Protein AF-A0A702VL28-F1 (afdb_monomer_lite)

Structure (mmCIF, N/CA/C/O backbone):
data_AF-A0A702VL28-F1
#
_entry.id   AF-A0A702VL28-F1
#
loop_
_atom_site.group_PDB
_atom_site.id
_atom_site.type_symbol
_atom_site.label_atom_id
_atom_site.label_alt_id
_atom_site.label_comp_id
_atom_site.label_asym_id
_atom_site.label_entity_id
_atom_site.label_seq_id
_atom_site.pdbx_PDB_ins_code
_atom_site.Cartn_x
_atom_site.Cartn_y
_atom_site.Cartn_z
_atom_site.occupancy
_atom_site.B_iso_or_equiv
_atom_site.auth_seq_id
_atom_site.auth_comp_id
_atom_site.auth_asym_id
_atom_site.auth_atom_id
_atom_site.pdbx_PDB_model_num
ATOM 1 N N . MET A 1 1 ? 6.591 11.435 -22.356 1.00 65.25 1 MET A N 1
ATOM 2 C CA . MET A 1 1 ? 6.987 11.936 -21.019 1.00 65.25 1 MET A CA 1
ATOM 3 C C . MET A 1 1 ? 8.442 11.546 -20.826 1.00 65.25 1 MET A C 1
ATOM 5 O O . MET A 1 1 ? 8.769 10.428 -21.196 1.00 65.25 1 MET A O 1
ATOM 9 N N . SER A 1 2 ? 9.317 12.435 -20.352 1.00 86.69 2 SER A N 1
ATOM 10 C CA . SER A 1 2 ? 10.733 12.073 -20.195 1.00 86.69 2 SER A CA 1
ATOM 11 C C . SER A 1 2 ? 10.911 11.054 -19.063 1.00 86.69 2 SER A C 1
ATOM 13 O O . SER A 1 2 ? 10.126 11.036 -18.110 1.00 86.69 2 SER A O 1
ATOM 15 N N . ILE A 1 3 ? 11.964 10.234 -19.14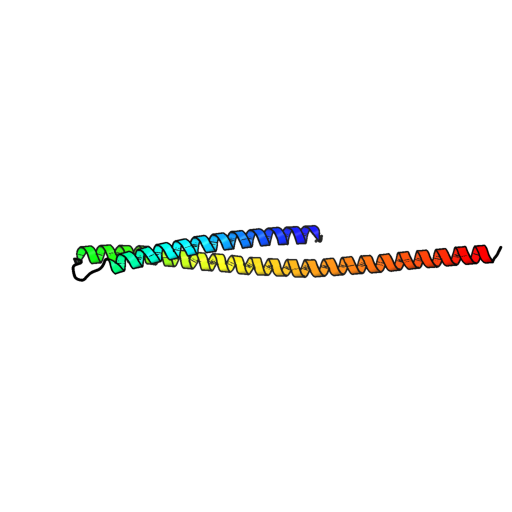7 1.00 90.06 3 ILE A N 1
ATOM 16 C CA . ILE A 1 3 ? 12.354 9.284 -18.090 1.00 90.06 3 ILE A CA 1
ATOM 17 C C . ILE A 1 3 ? 12.431 9.990 -16.729 1.00 90.06 3 ILE A C 1
ATOM 19 O O . ILE A 1 3 ? 11.904 9.490 -15.739 1.00 90.06 3 ILE A O 1
ATOM 23 N N . SER A 1 4 ? 13.001 11.198 -16.691 1.00 91.69 4 SER A N 1
ATOM 24 C CA . SER A 1 4 ? 13.103 12.014 -15.475 1.00 91.69 4 SER A CA 1
ATOM 25 C C . SER A 1 4 ? 11.735 12.347 -14.861 1.00 91.69 4 SER A C 1
ATOM 27 O O . SER A 1 4 ? 11.536 12.193 -13.654 1.00 91.69 4 SER A O 1
ATOM 29 N N . THR A 1 5 ? 10.745 12.719 -15.679 1.00 93.50 5 THR A N 1
ATOM 30 C CA . THR A 1 5 ? 9.384 12.983 -15.189 1.00 93.50 5 THR A CA 1
ATOM 31 C C . THR A 1 5 ? 8.717 11.712 -14.654 1.00 93.50 5 THR A C 1
ATOM 33 O O . THR A 1 5 ? 8.093 11.759 -13.594 1.00 93.50 5 THR A O 1
ATOM 36 N N . ILE A 1 6 ? 8.889 10.567 -15.327 1.00 93.19 6 ILE A N 1
ATOM 37 C CA . ILE A 1 6 ? 8.356 9.276 -14.856 1.00 93.19 6 ILE A CA 1
ATOM 38 C C . ILE A 1 6 ? 8.983 8.901 -13.504 1.00 93.19 6 ILE A C 1
ATOM 40 O O . ILE A 1 6 ? 8.263 8.560 -12.565 1.00 93.19 6 ILE A O 1
ATOM 44 N N . MET A 1 7 ? 10.304 9.045 -13.361 1.00 94.06 7 MET A N 1
ATOM 45 C CA . MET A 1 7 ? 11.003 8.803 -12.095 1.00 94.06 7 MET A CA 1
ATOM 46 C C . MET A 1 7 ? 10.534 9.743 -10.977 1.00 94.06 7 MET A C 1
ATOM 48 O O . MET A 1 7 ? 10.369 9.309 -9.837 1.00 94.06 7 MET A O 1
ATOM 52 N N . SER A 1 8 ? 10.282 11.021 -11.274 1.00 96.44 8 SER A N 1
ATOM 53 C CA . SER A 1 8 ? 9.741 11.964 -10.285 1.00 96.44 8 SER A CA 1
ATOM 54 C C . SER A 1 8 ? 8.354 11.535 -9.794 1.00 96.44 8 SER A C 1
ATOM 56 O O . SER A 1 8 ? 8.099 11.536 -8.588 1.00 96.44 8 SER A O 1
ATOM 58 N N . ASN A 1 9 ? 7.483 11.093 -10.707 1.00 95.25 9 ASN A N 1
ATOM 59 C CA . ASN A 1 9 ? 6.147 10.597 -10.368 1.00 95.25 9 ASN A CA 1
ATOM 60 C C . ASN A 1 9 ? 6.205 9.326 -9.511 1.00 95.25 9 ASN A C 1
ATOM 62 O O . ASN A 1 9 ? 5.502 9.243 -8.505 1.00 95.25 9 ASN A O 1
ATOM 66 N N . ILE A 1 10 ? 7.090 8.382 -9.847 1.00 96.75 10 ILE A N 1
ATOM 67 C CA . ILE A 1 10 ? 7.347 7.174 -9.045 1.00 96.75 10 ILE A CA 1
ATOM 68 C C . ILE A 1 10 ? 7.751 7.550 -7.616 1.00 96.75 10 ILE A C 1
ATOM 70 O O . ILE A 1 10 ? 7.141 7.073 -6.661 1.00 96.75 10 ILE A O 1
ATOM 74 N N . ASN A 1 11 ? 8.719 8.457 -7.460 1.00 97.06 11 ASN A N 1
ATOM 75 C CA . ASN A 1 11 ? 9.186 8.893 -6.143 1.00 97.06 11 ASN A CA 1
ATOM 76 C C . ASN A 1 11 ? 8.080 9.571 -5.322 1.00 97.06 11 ASN A C 1
ATOM 78 O O . ASN A 1 11 ? 7.971 9.345 -4.116 1.00 97.06 11 ASN A O 1
ATOM 82 N N . ARG A 1 12 ? 7.243 10.402 -5.958 1.00 97.44 12 ARG A N 1
ATOM 83 C CA . ARG A 1 12 ? 6.085 11.026 -5.296 1.00 97.44 12 ARG A CA 1
ATOM 84 C C . ARG A 1 12 ? 5.085 9.971 -4.826 1.00 97.44 12 ARG A C 1
ATOM 86 O O . ARG A 1 12 ? 4.698 9.988 -3.662 1.00 97.44 12 ARG A O 1
ATOM 93 N N . LEU A 1 13 ? 4.727 9.020 -5.689 1.00 97.44 13 LEU A N 1
ATOM 94 C CA . LEU A 1 13 ? 3.796 7.942 -5.347 1.00 97.44 13 LEU A CA 1
ATOM 95 C C . LEU A 1 13 ? 4.327 7.050 -4.221 1.00 97.44 13 LEU A 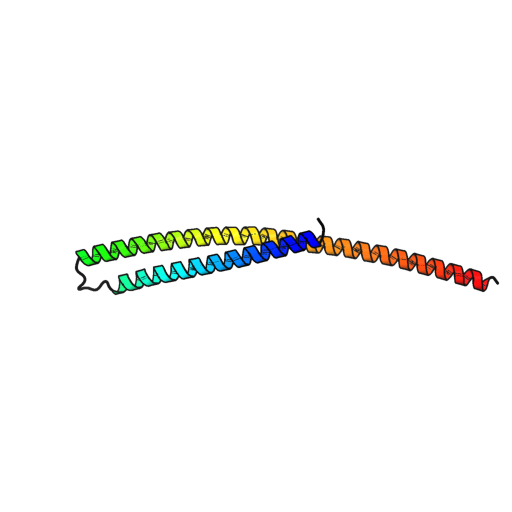C 1
ATOM 97 O O . LEU A 1 13 ? 3.572 6.710 -3.316 1.00 97.44 13 LEU A O 1
ATOM 101 N N . GLN A 1 14 ? 5.618 6.718 -4.225 1.00 97.38 14 GLN A N 1
ATOM 102 C CA . GLN A 1 14 ? 6.245 5.952 -3.144 1.00 97.38 14 GLN A CA 1
ATOM 103 C C . GLN A 1 14 ? 6.177 6.689 -1.800 1.00 97.38 14 GLN A C 1
ATOM 105 O O . GLN A 1 14 ? 5.819 6.083 -0.790 1.00 97.38 14 GLN A O 1
ATOM 110 N N . LYS A 1 15 ? 6.454 8.001 -1.784 1.00 98.12 15 LYS A N 1
ATOM 111 C CA . LYS A 1 15 ? 6.313 8.829 -0.574 1.00 98.12 15 LYS A CA 1
ATOM 112 C C . LYS A 1 15 ? 4.867 8.882 -0.086 1.00 98.12 15 LYS A C 1
ATOM 114 O O . LYS A 1 15 ? 4.621 8.728 1.107 1.00 98.12 15 LYS A O 1
ATOM 119 N N . ASP A 1 16 ? 3.913 9.055 -0.995 1.00 97.56 16 ASP A N 1
ATOM 120 C CA . ASP A 1 16 ? 2.492 9.068 -0.650 1.00 97.56 16 ASP A CA 1
ATOM 121 C C . ASP A 1 16 ? 2.032 7.730 -0.059 1.00 97.56 16 ASP A C 1
ATOM 123 O O . ASP A 1 16 ? 1.305 7.716 0.933 1.00 97.56 16 ASP A O 1
ATOM 127 N N . ILE A 1 17 ? 2.466 6.607 -0.640 1.00 98.00 17 ILE A N 1
ATOM 128 C CA . ILE A 1 17 ? 2.165 5.265 -0.127 1.00 98.00 17 ILE A CA 1
ATOM 129 C C . ILE A 1 17 ? 2.744 5.094 1.279 1.00 98.00 17 ILE A C 1
ATOM 131 O O . ILE A 1 17 ? 2.020 4.666 2.175 1.00 98.00 17 ILE A O 1
ATOM 135 N N . ALA A 1 18 ? 4.002 5.483 1.503 1.00 97.94 18 ALA A N 1
ATOM 136 C CA . ALA A 1 18 ? 4.628 5.405 2.823 1.00 97.94 18 ALA A CA 1
ATOM 137 C C . ALA A 1 18 ? 3.882 6.257 3.867 1.00 97.94 18 ALA A C 1
ATOM 139 O O . ALA A 1 18 ? 3.643 5.813 4.992 1.00 97.94 18 ALA A O 1
ATOM 140 N N . ASN A 1 19 ? 3.445 7.460 3.486 1.00 98.12 19 ASN A N 1
ATOM 141 C CA . ASN A 1 19 ? 2.646 8.324 4.355 1.00 98.12 19 ASN A CA 1
ATOM 142 C C . ASN A 1 19 ? 1.287 7.694 4.698 1.00 98.12 19 ASN A C 1
ATOM 144 O O . ASN A 1 19 ? 0.883 7.710 5.860 1.00 98.12 19 ASN A O 1
ATOM 148 N N . LEU A 1 20 ? 0.598 7.102 3.719 1.00 98.06 20 LEU A N 1
ATOM 149 C CA . LEU A 1 20 ? -0.666 6.396 3.951 1.00 98.06 20 LEU A CA 1
ATOM 150 C C . LEU A 1 20 ? -0.478 5.154 4.833 1.00 98.06 20 LEU A C 1
ATOM 152 O O . LEU A 1 20 ? -1.305 4.895 5.701 1.00 98.06 20 LEU A O 1
ATOM 156 N N . GLN A 1 21 ? 0.613 4.407 4.657 1.00 97.56 21 GLN A N 1
ATOM 157 C CA . GLN A 1 21 ? 0.947 3.262 5.511 1.00 97.56 21 GLN A CA 1
ATOM 158 C C . GLN A 1 21 ? 1.202 3.689 6.959 1.00 97.56 21 GLN A C 1
ATOM 160 O O . GLN A 1 21 ? 0.736 3.030 7.888 1.00 97.56 21 GLN A O 1
ATOM 165 N N . LYS A 1 22 ? 1.875 4.827 7.167 1.00 98.12 22 LYS A N 1
ATOM 166 C CA . LYS A 1 22 ? 2.038 5.408 8.503 1.00 98.12 22 LYS A CA 1
ATOM 167 C C . LYS A 1 22 ? 0.685 5.768 9.123 1.00 98.12 22 LYS A C 1
ATOM 169 O O . LYS A 1 22 ? 0.403 5.348 10.240 1.00 98.12 22 LYS A O 1
ATOM 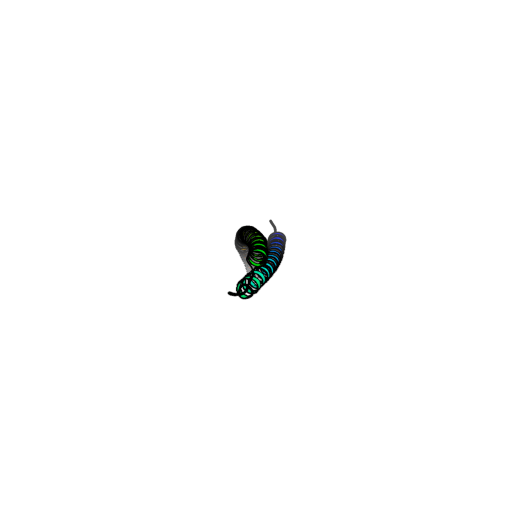174 N N . GLN A 1 23 ? -0.179 6.457 8.375 1.00 97.50 23 GLN A N 1
ATOM 175 C CA . GLN A 1 23 ? -1.534 6.791 8.832 1.00 97.50 23 GLN A CA 1
ATOM 176 C C . GLN A 1 23 ? -2.361 5.544 9.176 1.00 97.50 23 GLN A C 1
ATOM 178 O O . GLN A 1 23 ? -3.085 5.538 10.170 1.00 97.50 23 GLN A O 1
ATOM 183 N N . LEU A 1 24 ? -2.235 4.474 8.385 1.00 97.44 24 LEU A N 1
ATOM 184 C CA . LEU A 1 24 ? -2.886 3.194 8.658 1.00 97.44 24 LEU A CA 1
ATOM 185 C C . LEU A 1 24 ? -2.412 2.596 9.988 1.00 97.44 24 LEU A C 1
ATOM 187 O O . LEU A 1 24 ? -3.236 2.163 10.792 1.00 97.44 24 LEU A O 1
ATOM 191 N N . SER A 1 25 ? -1.098 2.604 10.229 1.00 97.44 25 SER A N 1
ATOM 192 C CA . SER A 1 25 ? -0.505 2.120 11.479 1.00 97.44 25 SER A CA 1
ATOM 193 C C . SER A 1 25 ? -0.980 2.929 12.688 1.00 97.44 25 SER A C 1
ATOM 195 O O . SER A 1 25 ? -1.243 2.357 13.747 1.00 97.44 25 SER A O 1
ATOM 197 N N . ASP A 1 26 ? -1.112 4.248 12.544 1.00 97.25 26 ASP A N 1
ATOM 198 C CA . ASP A 1 26 ? -1.596 5.122 13.615 1.00 97.25 26 ASP A CA 1
ATOM 199 C C . ASP A 1 26 ? -3.066 4.821 13.965 1.00 97.25 26 ASP A C 1
ATOM 201 O O . ASP A 1 26 ? -3.409 4.670 15.142 1.00 97.25 26 ASP A O 1
ATOM 205 N N . GLU A 1 27 ? -3.935 4.646 12.962 1.00 96.44 27 GLU A N 1
ATOM 206 C CA . GLU A 1 27 ? -5.339 4.258 13.179 1.00 96.44 27 GLU A CA 1
ATOM 207 C C . GLU A 1 27 ? -5.464 2.832 13.749 1.00 96.44 27 GLU A C 1
ATOM 209 O O . GLU A 1 27 ? -6.301 2.587 14.620 1.00 96.44 27 GLU A O 1
ATOM 214 N N . GLN A 1 28 ? -4.601 1.896 13.341 1.00 96.44 28 GLN A N 1
ATOM 215 C CA . GLN A 1 28 ? -4.552 0.548 13.920 1.00 96.44 28 GLN A CA 1
ATOM 216 C C . GLN A 1 28 ? -4.127 0.574 15.394 1.00 96.44 28 GLN A C 1
ATOM 218 O O . GLN A 1 28 ? -4.722 -0.110 16.228 1.00 96.44 28 GLN A O 1
ATOM 223 N N . ARG A 1 29 ? -3.139 1.402 15.750 1.00 97.50 29 ARG A N 1
ATOM 224 C CA . ARG A 1 29 ? -2.731 1.589 17.148 1.00 97.50 29 ARG A CA 1
ATOM 225 C C . ARG A 1 29 ? -3.868 2.173 17.983 1.00 97.50 29 ARG A C 1
ATOM 227 O O . ARG A 1 29 ? -4.103 1.714 19.101 1.00 97.50 29 ARG A O 1
ATOM 234 N N . LYS A 1 30 ? -4.582 3.162 17.445 1.00 97.19 30 LYS A N 1
ATOM 235 C CA . LYS A 1 30 ? -5.733 3.782 18.111 1.00 97.19 30 LYS A CA 1
ATOM 236 C C . LYS A 1 30 ? -6.862 2.779 18.352 1.00 97.19 30 LYS A C 1
ATOM 238 O O . LYS A 1 30 ? -7.403 2.716 19.453 1.00 97.19 30 LYS A O 1
ATOM 243 N N . GLU A 1 31 ? -7.196 1.974 17.352 1.00 96.62 31 GLU A N 1
ATOM 244 C CA . GLU A 1 31 ? -8.202 0.917 17.472 1.00 96.62 31 GLU A CA 1
ATOM 245 C C . GLU A 1 31 ? -7.820 -0.122 18.539 1.00 96.62 31 GLU A C 1
ATOM 247 O O . GLU A 1 31 ? -8.657 -0.494 19.365 1.00 96.62 31 GLU A O 1
ATOM 252 N N . ALA A 1 32 ? -6.550 -0.540 18.583 1.00 97.25 32 ALA A N 1
ATOM 253 C CA . ALA A 1 32 ? -6.050 -1.460 19.603 1.00 97.25 32 ALA A CA 1
ATOM 254 C C . ALA A 1 32 ? -6.155 -0.864 21.018 1.00 97.25 32 ALA A C 1
ATOM 256 O O . ALA A 1 32 ? -6.558 -1.553 21.954 1.00 97.25 32 ALA A O 1
ATOM 257 N N . GLN A 1 33 ? -5.858 0.430 21.182 1.00 97.75 33 GLN A N 1
ATOM 258 C CA . GLN A 1 33 ? -6.021 1.130 22.461 1.00 97.75 33 GLN A CA 1
ATOM 259 C C . GLN A 1 33 ? -7.488 1.193 22.908 1.00 97.75 33 GLN A C 1
ATOM 261 O O . GLN A 1 33 ? -7.779 0.941 24.076 1.00 97.75 33 GLN A O 1
ATOM 266 N N . LEU A 1 34 ? -8.414 1.506 21.997 1.00 97.69 34 LEU A N 1
ATOM 267 C CA . LEU A 1 34 ? -9.853 1.527 22.290 1.00 97.69 34 LEU A CA 1
ATOM 268 C C . LEU A 1 34 ? -10.366 0.134 22.673 1.00 97.69 34 LEU A C 1
ATOM 270 O O . LEU A 1 34 ? -11.065 -0.011 23.674 1.00 97.69 34 LEU A O 1
ATOM 274 N N . SER A 1 35 ? -9.939 -0.892 21.939 1.00 96.50 35 SER A N 1
ATOM 275 C CA . SER A 1 35 ? -10.255 -2.293 22.240 1.00 96.50 35 SER A CA 1
ATOM 276 C C . SER A 1 35 ? -9.699 -2.718 23.604 1.00 96.50 35 SER A C 1
ATOM 278 O O . SER A 1 35 ? -10.370 -3.398 24.375 1.00 96.50 35 SER A O 1
ATOM 280 N N . GLY A 1 36 ? -8.495 -2.258 23.960 1.00 97.88 36 GLY A N 1
ATOM 281 C CA . GLY A 1 36 ? -7.915 -2.459 25.289 1.00 97.88 36 GLY A CA 1
ATOM 282 C C . GLY A 1 36 ? -8.752 -1.837 26.410 1.00 97.88 36 GLY A C 1
ATOM 283 O O . GLY A 1 36 ? -8.978 -2.484 27.432 1.00 97.88 36 GLY A O 1
ATOM 284 N N . LYS A 1 37 ? -9.270 -0.617 26.208 1.00 97.38 37 LYS A N 1
ATOM 285 C CA . LYS A 1 37 ? -10.169 0.046 27.169 1.00 97.38 37 LYS A CA 1
ATOM 286 C C . LYS A 1 37 ? -11.486 -0.706 27.340 1.00 97.38 37 LYS A C 1
ATOM 288 O O . LYS A 1 37 ? -11.929 -0.878 28.472 1.00 97.38 37 LYS A O 1
ATOM 293 N N . ILE A 1 38 ? -12.077 -1.190 26.245 1.00 97.38 38 ILE A N 1
ATOM 294 C CA . ILE A 1 38 ? -13.282 -2.033 26.289 1.00 97.38 38 ILE A CA 1
ATOM 295 C C . ILE A 1 38 ? -13.019 -3.264 27.157 1.00 97.38 38 ILE A C 1
ATOM 297 O O . ILE A 1 38 ? -13.711 -3.461 28.152 1.00 97.38 38 ILE A O 1
ATOM 301 N N . ASN A 1 39 ? -11.948 -4.008 26.865 1.00 97.38 39 ASN A N 1
ATOM 302 C CA . ASN A 1 39 ? -11.566 -5.195 27.633 1.00 97.38 39 ASN A CA 1
ATOM 303 C C . ASN A 1 39 ? -11.341 -4.886 29.124 1.00 97.38 39 ASN A C 1
ATOM 305 O O . ASN A 1 39 ? -11.697 -5.683 29.992 1.00 97.38 39 ASN A O 1
ATOM 309 N N . GLN A 1 40 ? -10.743 -3.737 29.448 1.00 97.38 40 GLN A N 1
ATOM 310 C CA . GLN A 1 40 ? -10.540 -3.315 30.835 1.00 97.38 40 GLN A CA 1
ATOM 311 C C . GLN A 1 40 ? -11.872 -3.051 31.549 1.00 97.38 40 GLN A C 1
ATOM 313 O O . GLN A 1 40 ? -12.054 -3.481 32.691 1.00 97.38 40 GLN A O 1
ATOM 318 N N . ILE A 1 41 ? -12.812 -2.374 30.885 1.00 96.38 41 ILE A N 1
ATOM 319 C CA . ILE A 1 41 ? -14.136 -2.098 31.451 1.00 96.38 41 ILE A CA 1
ATOM 320 C C . ILE A 1 41 ? -14.917 -3.396 31.619 1.00 96.38 41 ILE A C 1
ATOM 322 O O . ILE A 1 41 ? -15.483 -3.611 32.689 1.00 96.38 41 ILE A O 1
ATOM 326 N N . GLU A 1 42 ? -14.890 -4.285 30.629 1.00 95.44 42 GLU A N 1
ATOM 327 C CA . GLU A 1 42 ? -15.533 -5.599 30.700 1.00 95.44 42 GLU A CA 1
ATOM 328 C C . GLU A 1 42 ? -15.007 -6.427 31.875 1.00 95.44 42 GLU A C 1
ATOM 330 O O . GLU A 1 42 ? -15.797 -6.925 32.672 1.00 95.44 42 GLU A O 1
ATOM 335 N N . ARG A 1 43 ? -13.683 -6.485 32.075 1.00 95.94 43 ARG A N 1
ATOM 336 C CA . ARG A 1 43 ? -13.073 -7.166 33.235 1.00 95.94 43 ARG A CA 1
ATOM 337 C C . ARG A 1 43 ? -13.459 -6.546 34.575 1.00 95.94 43 ARG A C 1
ATOM 339 O O . ARG A 1 43 ? -13.485 -7.238 35.588 1.00 95.94 43 ARG A O 1
ATOM 346 N N . SER A 1 44 ? -13.740 -5.245 34.598 1.00 94.62 44 SER A N 1
ATOM 347 C CA . SER A 1 44 ? -14.169 -4.549 35.812 1.00 94.62 44 SER A CA 1
ATOM 348 C C . SER A 1 44 ? -15.631 -4.829 36.183 1.00 94.62 44 SER A C 1
ATOM 350 O O . SER A 1 44 ? -16.069 -4.417 37.259 1.00 94.62 44 SER A O 1
ATOM 352 N N . ILE A 1 45 ? -16.415 -5.449 35.295 1.00 94.88 45 ILE A N 1
ATOM 353 C CA . ILE A 1 45 ? -17.781 -5.886 35.584 1.00 94.88 45 ILE A CA 1
ATOM 354 C C . ILE A 1 45 ? -17.690 -7.223 36.321 1.00 94.88 45 ILE A C 1
ATOM 356 O O . ILE A 1 45 ? -17.380 -8.264 35.751 1.00 94.88 45 ILE A O 1
ATOM 360 N N . THR A 1 46 ? -17.963 -7.181 37.618 1.00 94.69 46 THR A N 1
ATOM 361 C CA . THR A 1 46 ? -17.944 -8.340 38.516 1.00 94.69 46 THR A CA 1
ATOM 362 C C . THR A 1 46 ? -19.352 -8.652 39.020 1.00 94.69 46 THR A C 1
ATOM 364 O O . THR A 1 46 ? -20.273 -7.849 38.873 1.00 94.69 46 THR A O 1
ATOM 367 N N . LYS A 1 47 ? -19.519 -9.791 39.706 1.00 92.25 47 LYS A N 1
ATOM 368 C CA . LYS A 1 47 ? -20.792 -10.178 40.344 1.00 92.25 47 LYS A CA 1
ATOM 369 C C . LYS A 1 47 ? -21.305 -9.159 41.378 1.00 92.25 47 LYS A C 1
ATOM 371 O O . LYS A 1 47 ? -22.494 -9.150 41.664 1.00 92.25 47 LYS A O 1
ATOM 376 N N . SER A 1 48 ? -20.428 -8.316 41.929 1.00 92.94 48 SER A N 1
ATOM 377 C CA . SER A 1 48 ? -20.766 -7.265 42.899 1.00 92.94 48 SER A CA 1
ATOM 378 C C . SER A 1 48 ? -21.052 -5.900 42.263 1.00 92.94 48 SER A C 1
ATOM 380 O O . SER A 1 48 ? -21.349 -4.941 42.972 1.00 92.94 48 SER A O 1
ATOM 382 N N . THR A 1 49 ? -20.953 -5.775 40.936 1.00 93.06 49 THR A N 1
ATOM 383 C CA . THR A 1 49 ? -21.240 -4.514 40.244 1.00 93.06 49 THR A CA 1
ATOM 384 C C . THR A 1 49 ? -22.741 -4.230 40.286 1.00 93.06 49 THR A C 1
ATOM 386 O O . THR A 1 49 ? -23.544 -5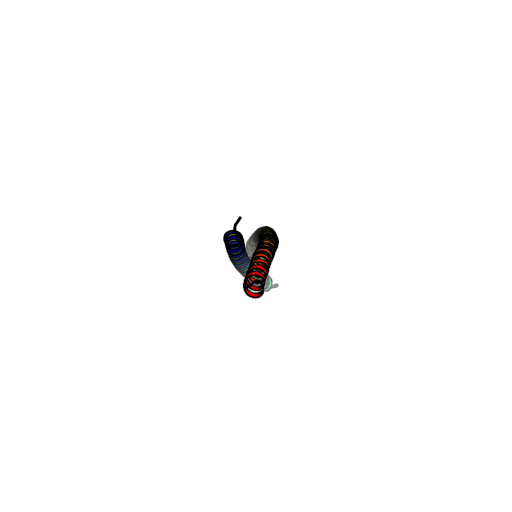.043 39.833 1.00 93.06 49 THR A O 1
ATOM 389 N N . SER A 1 50 ? -23.126 -3.066 40.811 1.00 95.25 50 SER A N 1
ATOM 390 C CA . SER A 1 50 ? -24.531 -2.655 40.876 1.00 95.25 50 SER A CA 1
ATOM 391 C C . SER A 1 50 ? -25.124 -2.441 39.479 1.00 95.25 50 SER A C 1
ATOM 393 O O . SER A 1 50 ? -24.410 -2.157 38.513 1.00 95.25 50 SER A O 1
ATOM 395 N N . LEU A 1 51 ? -26.452 -2.519 39.367 1.00 93.69 51 LEU A N 1
ATOM 396 C CA . LEU A 1 51 ? -27.151 -2.335 38.092 1.00 93.69 51 LEU A CA 1
ATOM 397 C C . LEU A 1 51 ? -26.909 -0.943 37.477 1.00 93.69 51 LEU A C 1
ATOM 399 O O . LEU A 1 51 ? -26.726 -0.824 36.266 1.00 93.69 51 LEU A O 1
ATOM 403 N N . SER A 1 52 ? -26.858 0.108 38.301 1.00 95.06 52 SER A N 1
ATOM 404 C CA . SER A 1 52 ? -26.574 1.471 37.837 1.00 95.06 52 SER A CA 1
ATOM 405 C C . SER A 1 52 ? -25.152 1.595 37.284 1.00 95.06 52 SER A C 1
ATOM 407 O O . SER A 1 52 ? -24.960 2.122 36.189 1.00 95.06 52 SER A O 1
ATOM 409 N N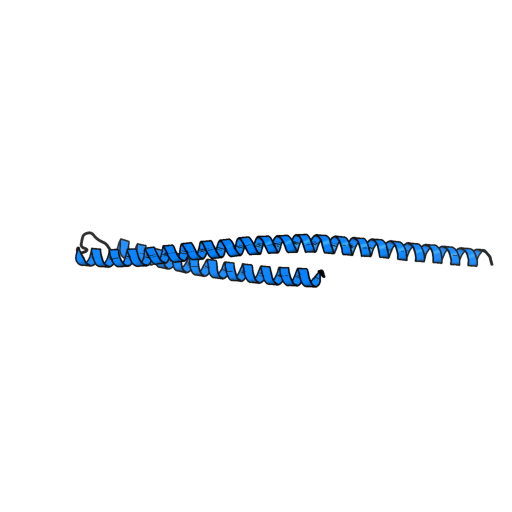 . THR A 1 53 ? -24.157 1.039 37.981 1.00 95.25 53 THR A N 1
ATOM 410 C CA . THR A 1 53 ? -22.767 1.010 37.508 1.00 95.25 53 THR A CA 1
ATOM 411 C C . THR A 1 53 ? -22.617 0.158 36.248 1.00 95.25 53 THR A C 1
ATOM 413 O O . THR A 1 53 ? -21.899 0.553 35.329 1.00 95.25 53 THR A O 1
ATOM 416 N N . LEU A 1 54 ? -23.313 -0.980 36.168 1.00 96.25 54 LEU A N 1
ATOM 417 C CA . LEU A 1 54 ? -23.327 -1.837 34.984 1.00 96.25 54 LEU A CA 1
ATOM 418 C C . LEU A 1 54 ? -23.843 -1.083 33.753 1.00 96.25 54 LEU A C 1
ATOM 420 O O . LEU A 1 54 ? -23.222 -1.147 32.692 1.00 96.25 54 LEU A O 1
ATOM 424 N N . ASN A 1 55 ? -24.943 -0.342 33.893 1.00 96.31 55 ASN A N 1
ATOM 425 C CA . ASN A 1 55 ? -25.516 0.443 32.800 1.00 96.31 55 ASN A CA 1
ATOM 426 C C . ASN A 1 55 ? -24.563 1.549 32.325 1.00 96.31 55 ASN A C 1
ATOM 428 O O . ASN A 1 55 ? -24.373 1.711 31.118 1.00 96.31 55 ASN A O 1
ATOM 432 N N . SER A 1 56 ? -23.902 2.254 33.248 1.00 96.56 56 SER A N 1
ATOM 433 C CA . SER A 1 56 ? -22.889 3.259 32.897 1.00 96.56 56 SER A CA 1
ATOM 434 C C . SER A 1 56 ? -21.705 2.642 32.144 1.00 96.56 56 SER A C 1
ATOM 436 O O . SER A 1 56 ? -21.348 3.124 31.070 1.00 96.56 56 SER A O 1
ATOM 438 N N . LYS A 1 57 ? -21.147 1.529 32.644 1.00 96.69 57 LYS A N 1
ATOM 439 C CA . LYS A 1 57 ? -20.042 0.807 31.986 1.00 96.69 57 LYS A CA 1
ATOM 440 C C . LYS A 1 57 ? -20.433 0.289 30.599 1.00 96.69 57 LYS A C 1
ATOM 442 O O . LYS A 1 57 ? -19.658 0.412 29.658 1.00 96.69 57 LYS A O 1
ATOM 447 N N . ARG A 1 58 ? -21.652 -0.239 30.441 1.00 96.12 58 ARG A N 1
ATOM 448 C CA . ARG A 1 58 ? -22.193 -0.661 29.135 1.00 96.12 58 ARG A CA 1
ATOM 449 C C . ARG A 1 58 ? -22.307 0.499 28.149 1.00 96.12 58 ARG A C 1
ATOM 451 O O . ARG A 1 58 ? -21.953 0.341 26.985 1.00 96.12 58 ARG A O 1
ATOM 458 N N . SER A 1 59 ? -22.774 1.662 28.602 1.00 97.31 59 SER A N 1
ATOM 459 C CA . SER A 1 59 ? -22.826 2.869 27.769 1.00 97.31 59 SER A CA 1
ATOM 460 C C . SER A 1 59 ? -21.428 3.285 27.302 1.00 97.31 59 SER A C 1
ATOM 462 O O . SER A 1 59 ? -21.232 3.613 26.132 1.00 97.31 59 SER A O 1
ATOM 464 N N . GLU A 1 60 ? -20.434 3.202 28.188 1.00 96.62 60 GLU A N 1
ATOM 465 C CA . GLU A 1 60 ? -19.040 3.500 27.856 1.00 96.62 60 GLU A CA 1
ATOM 466 C C . GLU A 1 60 ? -18.454 2.502 26.841 1.00 96.62 60 GLU A C 1
ATOM 468 O O . GLU A 1 60 ? -17.880 2.921 25.834 1.00 96.62 60 GLU A O 1
ATOM 473 N N . ILE A 1 61 ? -18.688 1.198 27.031 1.00 97.62 61 ILE A N 1
ATOM 474 C CA . ILE A 1 61 ? -18.316 0.152 26.063 1.00 97.62 61 ILE A CA 1
ATOM 475 C C . ILE A 1 61 ? -18.932 0.443 24.690 1.00 97.62 61 ILE A C 1
ATOM 477 O O . ILE A 1 61 ? -18.228 0.419 23.682 1.00 97.62 61 ILE A O 1
ATOM 481 N N . ASN A 1 62 ? -20.222 0.784 24.634 1.00 97.44 62 ASN A N 1
ATOM 482 C CA . ASN A 1 62 ? -20.898 1.112 23.376 1.00 97.44 62 ASN A CA 1
ATOM 483 C C . ASN A 1 62 ? -20.273 2.328 22.676 1.00 97.44 62 ASN A C 1
ATOM 485 O O . ASN A 1 62 ? -20.129 2.329 21.453 1.00 97.44 62 ASN A O 1
ATOM 489 N N . ARG A 1 63 ? -19.852 3.352 23.431 1.00 97.81 63 ARG A N 1
ATOM 490 C CA . ARG A 1 63 ? -19.133 4.507 22.868 1.00 97.81 63 ARG A CA 1
ATOM 491 C C . ARG A 1 63 ? -17.796 4.090 22.257 1.00 97.81 63 ARG A C 1
ATOM 493 O O . ARG A 1 63 ? -17.538 4.429 21.104 1.00 97.81 63 ARG A O 1
ATOM 500 N N . TYR A 1 64 ? -16.987 3.312 22.976 1.00 97.81 64 TYR A N 1
ATOM 501 C CA . TYR A 1 64 ? -15.711 2.836 22.439 1.00 97.81 64 TYR A CA 1
ATOM 502 C C . TYR A 1 64 ? -15.887 1.889 21.246 1.00 97.81 64 TYR A C 1
ATOM 504 O O . TYR A 1 64 ? -15.128 2.000 20.287 1.00 97.81 64 TYR A O 1
ATOM 512 N N . ASN A 1 65 ? -16.912 1.031 21.236 1.00 97.19 65 ASN A N 1
ATOM 513 C CA . ASN A 1 65 ? -17.241 0.170 20.092 1.00 97.19 65 ASN A CA 1
ATOM 514 C C . ASN A 1 65 ? -17.599 0.977 18.835 1.00 97.19 65 ASN A C 1
ATOM 516 O O . ASN A 1 65 ? -17.154 0.655 17.728 1.00 97.19 65 ASN A O 1
ATOM 520 N N . ASN A 1 66 ? -18.354 2.067 18.994 1.00 97.75 66 ASN A N 1
ATOM 521 C CA . ASN A 1 66 ? -18.640 2.983 17.891 1.00 97.75 66 ASN A CA 1
ATOM 522 C C . ASN A 1 66 ? -17.358 3.636 17.356 1.00 97.75 66 ASN A C 1
ATOM 524 O O . ASN A 1 66 ? -17.184 3.764 16.143 1.00 97.75 66 ASN A O 1
ATOM 528 N N . ASP A 1 67 ? -16.435 4.022 18.234 1.00 97.12 67 ASP A N 1
ATOM 529 C CA . ASP A 1 67 ? -15.169 4.622 17.816 1.00 97.12 67 ASP A CA 1
ATOM 530 C C . ASP A 1 67 ? -14.213 3.607 17.169 1.00 97.12 67 ASP A C 1
ATOM 532 O O . ASP A 1 67 ? -13.558 3.948 16.182 1.00 97.12 67 ASP A O 1
ATOM 536 N N . VAL A 1 68 ? -14.189 2.353 17.634 1.00 97.44 68 VAL A N 1
ATOM 537 C CA . VAL A 1 68 ? -13.504 1.231 16.962 1.00 97.44 68 VAL A CA 1
ATOM 538 C C . VAL A 1 68 ? -14.050 1.048 15.548 1.00 97.44 68 VAL A C 1
ATOM 540 O O . VAL A 1 68 ? -13.279 1.008 14.590 1.00 97.44 68 VAL A O 1
ATOM 543 N N . SER A 1 69 ? -15.375 1.046 15.386 1.00 97.12 69 SER A N 1
ATOM 544 C CA . SER A 1 69 ? -16.028 0.908 14.076 1.00 97.12 69 SER A CA 1
ATOM 545 C C . SER A 1 69 ? -15.657 2.047 13.114 1.00 97.12 69 SER A C 1
ATOM 547 O O . SER A 1 69 ? -15.393 1.815 11.928 1.00 97.12 69 SER A O 1
ATOM 549 N N . LYS A 1 70 ? -15.552 3.283 13.621 1.00 97.12 70 LYS A N 1
ATOM 550 C CA . LYS A 1 70 ? -15.061 4.433 12.840 1.00 97.12 70 LYS A CA 1
ATOM 551 C C . LYS A 1 70 ? -13.593 4.269 12.442 1.00 97.12 70 LYS A C 1
ATOM 553 O O . LYS A 1 70 ? -13.252 4.555 11.296 1.00 97.12 70 LYS A O 1
ATOM 558 N N . CYS A 1 71 ? -12.729 3.812 13.352 1.00 96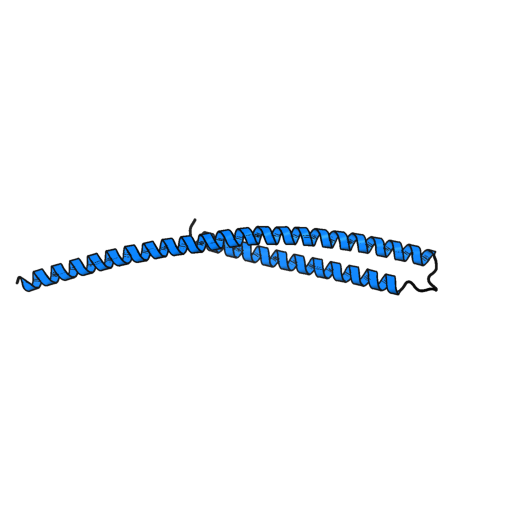.62 71 CYS A N 1
ATOM 559 C CA . CYS A 1 71 ? -11.321 3.542 13.039 1.00 96.62 71 CYS A CA 1
ATOM 560 C C . CYS A 1 71 ? -11.208 2.451 11.963 1.00 96.62 71 CYS A C 1
ATOM 562 O O . CYS A 1 71 ? -10.483 2.623 10.987 1.00 96.62 71 CYS A O 1
ATOM 564 N N . SER A 1 72 ? -11.989 1.375 12.080 1.00 95.94 72 SER A N 1
ATOM 565 C CA . SER A 1 72 ? -12.048 0.300 11.086 1.00 95.94 72 SER A CA 1
ATOM 566 C C . SER A 1 72 ? -12.440 0.808 9.695 1.00 95.94 72 SER A C 1
ATOM 568 O O . SER A 1 72 ? -11.738 0.545 8.715 1.00 95.94 72 SER A O 1
ATOM 570 N N . SER A 1 73 ? -13.480 1.644 9.618 1.00 97.31 73 SER A N 1
ATOM 571 C CA . SER A 1 73 ? -13.915 2.274 8.363 1.00 97.31 73 SER A CA 1
ATOM 572 C C . SER A 1 73 ? -12.811 3.142 7.744 1.00 97.31 73 SER A C 1
ATOM 574 O O . SER A 1 73 ? -12.484 2.994 6.567 1.00 97.31 73 SER A O 1
ATOM 576 N N . LYS A 1 74 ? -12.145 3.979 8.552 1.00 97.19 74 LYS A N 1
ATOM 577 C CA . LYS A 1 74 ? -11.018 4.803 8.088 1.00 97.19 74 LYS A CA 1
ATOM 578 C C . LYS A 1 74 ? -9.849 3.971 7.568 1.00 97.19 74 LYS A C 1
ATOM 580 O O . LYS A 1 74 ? -9.287 4.306 6.529 1.00 97.19 74 LYS A O 1
ATOM 585 N N . LYS A 1 75 ? -9.479 2.887 8.258 1.00 97.38 75 LYS A N 1
ATOM 586 C CA . LYS A 1 75 ? -8.426 1.972 7.789 1.00 97.38 75 LYS A CA 1
ATOM 587 C C . LYS A 1 75 ? -8.785 1.367 6.434 1.00 97.38 75 LYS A C 1
ATOM 589 O O . LYS A 1 75 ? -7.922 1.290 5.564 1.00 97.38 75 LYS A O 1
ATOM 594 N N . ALA A 1 76 ? -10.043 0.970 6.231 1.00 97.75 76 ALA A N 1
ATOM 595 C CA . ALA A 1 76 ? -10.503 0.449 4.945 1.00 97.75 76 ALA A CA 1
ATOM 596 C C . ALA A 1 76 ? -10.359 1.494 3.824 1.00 97.75 76 ALA A C 1
ATOM 598 O O . ALA A 1 76 ? -9.873 1.170 2.740 1.00 97.75 76 ALA A O 1
ATOM 599 N N . ASP A 1 77 ? -10.696 2.755 4.095 1.00 97.75 77 ASP A N 1
ATOM 600 C CA . ASP A 1 77 ? -10.528 3.845 3.128 1.00 97.75 77 ASP A CA 1
ATOM 601 C C . ASP A 1 77 ? -9.055 4.161 2.838 1.00 97.75 77 ASP A C 1
ATOM 603 O O . ASP A 1 77 ? -8.683 4.387 1.684 1.00 97.75 77 ASP A O 1
ATOM 607 N N . ILE A 1 78 ? -8.191 4.136 3.858 1.00 97.88 78 ILE A N 1
ATOM 608 C CA . ILE A 1 78 ? -6.739 4.284 3.681 1.00 97.88 78 ILE A CA 1
ATOM 609 C C . ILE A 1 78 ? -6.192 3.131 2.830 1.00 97.88 78 ILE A C 1
ATOM 611 O O . ILE A 1 78 ? -5.455 3.378 1.877 1.00 97.88 78 ILE A O 1
ATOM 615 N N . ASN A 1 79 ? -6.607 1.890 3.093 1.00 97.62 79 ASN A N 1
ATOM 616 C CA . ASN A 1 79 ? -6.204 0.724 2.305 1.00 97.62 79 ASN A CA 1
ATOM 617 C C . ASN A 1 79 ? -6.640 0.826 0.840 1.00 97.62 79 ASN A C 1
ATOM 619 O O . ASN A 1 79 ? -5.841 0.541 -0.051 1.00 97.62 79 ASN A O 1
ATOM 623 N N . LYS A 1 80 ? -7.862 1.302 0.564 1.00 98.25 80 LYS A N 1
ATOM 624 C CA . LYS A 1 80 ? -8.311 1.586 -0.812 1.00 98.25 80 LYS A CA 1
ATOM 625 C C . LYS A 1 80 ? -7.402 2.608 -1.501 1.00 98.25 80 LYS A C 1
ATOM 627 O O . LYS A 1 80 ? -7.021 2.408 -2.652 1.00 98.25 80 LYS A O 1
ATOM 632 N N . LYS A 1 81 ? -7.017 3.682 -0.800 1.00 98.00 81 LYS A N 1
ATOM 633 C CA . LYS A 1 81 ? -6.097 4.705 -1.331 1.00 98.00 81 LYS A CA 1
ATOM 634 C C . LYS A 1 81 ? -4.698 4.149 -1.594 1.00 98.00 81 LYS A C 1
ATOM 636 O O . LYS A 1 81 ? -4.106 4.492 -2.615 1.00 98.00 81 LYS A O 1
ATOM 641 N N . ILE A 1 82 ? -4.185 3.297 -0.703 1.00 97.69 82 ILE A N 1
ATOM 642 C CA . ILE A 1 82 ? -2.909 2.597 -0.897 1.00 97.69 82 ILE A CA 1
ATOM 643 C C . ILE A 1 82 ? -2.992 1.743 -2.160 1.00 97.69 82 ILE A C 1
ATOM 645 O O . ILE A 1 82 ? -2.177 1.927 -3.056 1.00 97.69 82 ILE A O 1
ATOM 649 N N . ALA A 1 83 ? -4.012 0.888 -2.279 1.00 97.94 83 ALA A N 1
ATOM 650 C CA . ALA A 1 83 ? -4.185 0.012 -3.435 1.00 97.94 83 ALA A CA 1
ATOM 651 C C . ALA A 1 83 ? -4.252 0.794 -4.758 1.00 97.94 83 ALA A C 1
ATOM 653 O O . ALA A 1 83 ? -3.569 0.437 -5.717 1.00 97.94 83 ALA A O 1
ATOM 654 N N . ALA A 1 84 ? -5.008 1.897 -4.792 1.00 97.94 84 ALA A N 1
ATOM 655 C CA . ALA A 1 84 ? -5.087 2.768 -5.963 1.00 97.94 84 ALA A CA 1
ATOM 656 C C . ALA A 1 84 ? -3.712 3.348 -6.345 1.00 97.94 84 ALA A C 1
ATOM 658 O O . ALA A 1 84 ? -3.263 3.178 -7.478 1.00 97.94 84 ALA A O 1
ATOM 659 N N . LYS A 1 85 ? -2.995 3.955 -5.387 1.00 97.62 85 LYS A N 1
ATOM 660 C CA . LYS A 1 85 ? -1.664 4.535 -5.639 1.00 97.62 85 LYS A CA 1
ATOM 661 C C . LYS A 1 85 ? -0.613 3.487 -5.994 1.00 97.62 85 LYS A C 1
ATOM 663 O O . LYS A 1 85 ? 0.269 3.772 -6.797 1.00 97.62 85 LYS A O 1
ATOM 668 N N . THR A 1 86 ? -0.686 2.285 -5.426 1.00 96.69 86 THR A N 1
ATOM 669 C CA . THR A 1 86 ? 0.189 1.165 -5.796 1.00 96.69 86 THR A CA 1
ATOM 670 C C . THR A 1 86 ? -0.080 0.711 -7.230 1.00 96.69 86 THR A C 1
ATOM 672 O O . THR A 1 86 ? 0.867 0.433 -7.964 1.00 96.69 86 THR A O 1
ATOM 675 N N . GLY A 1 87 ? -1.344 0.703 -7.662 1.00 97.94 87 GLY A N 1
ATOM 676 C CA . GLY A 1 87 ? -1.708 0.467 -9.060 1.00 97.94 87 GLY A CA 1
ATOM 677 C C . GLY A 1 87 ? -1.099 1.508 -10.002 1.00 97.94 87 GLY A C 1
ATOM 678 O O . GLY A 1 87 ? -0.477 1.149 -11.003 1.00 97.94 87 GLY A O 1
ATOM 679 N N . ASP A 1 88 ? -1.202 2.793 -9.656 1.00 96.31 88 ASP A N 1
ATOM 680 C CA . ASP A 1 88 ? -0.584 3.874 -10.433 1.00 96.31 88 ASP A CA 1
ATOM 681 C C . ASP A 1 88 ? 0.947 3.774 -10.449 1.00 96.31 88 ASP A C 1
ATOM 683 O O . ASP A 1 88 ? 1.570 3.919 -11.500 1.00 96.31 88 ASP A O 1
ATOM 687 N N . LEU A 1 89 ? 1.564 3.460 -9.306 1.00 97.38 89 LEU A N 1
ATOM 688 C CA . LEU A 1 89 ? 3.006 3.243 -9.196 1.00 97.38 89 LEU A CA 1
ATOM 689 C C . LEU A 1 89 ? 3.466 2.142 -10.153 1.00 97.38 89 LEU A C 1
ATOM 691 O O . LEU A 1 89 ? 4.432 2.337 -10.890 1.00 97.38 89 LEU A O 1
ATOM 695 N N . HIS A 1 90 ? 2.752 1.016 -10.181 1.00 97.31 90 HIS A N 1
ATOM 696 C CA . HIS A 1 90 ? 3.068 -0.088 -11.077 1.00 97.31 90 HIS A CA 1
ATOM 697 C C . HIS A 1 90 ? 2.964 0.327 -12.551 1.00 97.31 90 HIS A C 1
ATOM 699 O O . HIS A 1 90 ? 3.863 0.039 -13.341 1.00 97.31 90 HIS A O 1
ATOM 705 N N . ARG A 1 91 ? 1.923 1.085 -12.922 1.00 97.00 91 ARG A N 1
ATOM 706 C CA . ARG A 1 91 ? 1.778 1.632 -14.283 1.00 97.00 91 ARG A CA 1
ATOM 707 C C . ARG A 1 91 ? 2.975 2.498 -14.679 1.00 97.00 91 ARG A C 1
ATOM 709 O O . ARG A 1 91 ? 3.523 2.311 -15.765 1.00 97.00 91 ARG A O 1
ATOM 716 N N . TYR A 1 92 ? 3.419 3.400 -13.801 1.00 96.31 92 TYR A N 1
ATOM 717 C CA . TYR A 1 92 ? 4.593 4.233 -14.073 1.00 96.31 92 TYR A CA 1
ATOM 718 C C . TYR A 1 92 ? 5.895 3.429 -14.132 1.00 96.31 92 TYR A C 1
ATOM 720 O O . TYR A 1 92 ? 6.754 3.745 -14.951 1.00 96.31 92 TYR A O 1
ATOM 728 N N . GLN A 1 93 ? 6.049 2.382 -13.319 1.00 95.75 93 GLN A N 1
ATOM 729 C CA . GLN A 1 93 ? 7.210 1.488 -13.388 1.00 95.75 93 GLN A CA 1
ATOM 730 C C . GLN A 1 93 ? 7.275 0.745 -14.727 1.00 95.75 93 GLN A C 1
ATOM 732 O O . GLN A 1 93 ? 8.328 0.715 -15.358 1.00 95.75 93 GLN A O 1
ATOM 737 N N . VAL A 1 94 ? 6.148 0.215 -15.211 1.00 97.00 94 VAL A N 1
ATOM 738 C CA . VAL A 1 94 ? 6.071 -0.416 -16.540 1.00 97.00 94 VAL A CA 1
ATOM 739 C C . VAL A 1 94 ? 6.396 0.596 -17.641 1.00 97.00 94 VAL A C 1
ATOM 741 O O . VAL A 1 94 ? 7.157 0.297 -18.562 1.00 97.00 94 VAL A O 1
ATOM 744 N N . GLN A 1 95 ? 5.867 1.819 -17.536 1.00 95.38 95 GLN A N 1
ATOM 745 C CA . GLN A 1 95 ? 6.168 2.887 -18.487 1.00 95.38 95 GLN A CA 1
ATOM 746 C C . GLN A 1 95 ? 7.658 3.263 -18.484 1.00 95.38 95 GLN A C 1
ATOM 748 O O . GLN A 1 95 ? 8.231 3.474 -19.552 1.00 95.38 95 GLN A O 1
ATOM 753 N N . LEU A 1 96 ? 8.287 3.318 -17.306 1.00 95.88 96 LEU A N 1
ATOM 754 C CA . LEU A 1 96 ? 9.715 3.593 -17.157 1.00 95.88 96 LEU A CA 1
ATOM 755 C C . LEU A 1 96 ? 10.560 2.539 -17.874 1.00 95.88 96 LEU A C 1
ATOM 757 O O . LEU A 1 96 ? 11.436 2.903 -18.654 1.00 95.88 96 LEU A O 1
ATOM 761 N N . LEU A 1 97 ? 10.266 1.255 -17.648 1.00 95.00 97 LEU A N 1
ATOM 762 C CA . LEU A 1 97 ? 10.988 0.147 -18.278 1.00 95.00 97 LEU A CA 1
ATOM 763 C C . LEU A 1 97 ? 10.901 0.221 -19.806 1.00 95.00 97 LEU A C 1
ATOM 765 O O . LEU A 1 97 ? 11.916 0.107 -20.491 1.00 95.00 97 LEU A O 1
ATOM 769 N N . LYS A 1 98 ? 9.706 0.492 -20.341 1.00 95.69 98 LYS A N 1
ATOM 770 C CA . LYS A 1 98 ? 9.496 0.636 -21.786 1.00 95.69 98 LYS A CA 1
ATOM 771 C C . LYS A 1 98 ? 10.275 1.817 -22.373 1.00 95.69 98 LYS A C 1
ATOM 773 O O . LYS A 1 98 ? 10.857 1.698 -23.449 1.00 95.69 98 LYS A O 1
ATOM 778 N N . GLU A 1 99 ? 10.293 2.957 -21.684 1.00 93.75 99 GLU A N 1
ATOM 779 C CA . GLU A 1 99 ? 11.024 4.139 -22.153 1.00 93.75 99 GLU A CA 1
ATOM 780 C C . GLU A 1 99 ? 12.544 3.926 -22.095 1.00 93.75 99 GLU A C 1
ATOM 782 O O . GLU A 1 99 ? 13.251 4.286 -23.035 1.00 93.75 99 GLU A O 1
ATOM 787 N N . GLN A 1 100 ? 13.042 3.269 -21.044 1.00 93.56 100 GLN A N 1
ATOM 788 C CA . GLN A 1 100 ? 14.451 2.887 -20.924 1.00 93.56 100 GLN A CA 1
ATOM 789 C C . GLN A 1 100 ? 14.873 1.912 -22.029 1.00 93.56 100 GLN A C 1
ATOM 791 O O . GLN A 1 100 ? 15.926 2.095 -22.638 1.00 93.56 100 GLN A O 1
ATOM 796 N N . GLU A 1 101 ? 14.046 0.910 -22.338 1.00 94.44 101 GLU A N 1
ATOM 797 C CA . GLU A 1 101 ? 14.308 -0.030 -23.431 1.00 94.44 101 GLU A CA 1
ATOM 798 C C . GLU A 1 101 ? 14.358 0.688 -24.789 1.00 94.44 101 GLU A C 1
ATOM 800 O O . GLU A 1 101 ? 15.260 0.452 -25.597 1.00 94.44 101 GLU A O 1
ATOM 805 N N . ASN A 1 102 ? 13.423 1.610 -25.034 1.00 94.19 102 ASN A N 1
ATOM 806 C CA . ASN A 1 102 ? 13.396 2.415 -26.253 1.00 94.19 102 ASN A CA 1
ATOM 807 C C . ASN A 1 102 ? 14.638 3.305 -26.388 1.00 94.19 102 ASN A C 1
ATOM 809 O O . ASN A 1 102 ? 15.236 3.362 -27.465 1.00 94.19 102 ASN A O 1
ATOM 813 N N . GLU A 1 103 ? 15.045 3.990 -25.317 1.00 92.38 103 GLU A N 1
ATOM 814 C CA . GLU A 1 103 ? 16.278 4.780 -25.314 1.00 92.38 103 GLU A CA 1
ATOM 815 C C . GLU A 1 103 ? 17.510 3.910 -25.558 1.00 92.38 103 GLU A C 1
ATOM 817 O O . GLU A 1 103 ? 18.377 4.281 -26.352 1.00 92.38 103 GLU A O 1
ATOM 822 N N . GLN A 1 104 ? 17.574 2.732 -24.941 1.00 93.75 104 GLN A N 1
ATOM 823 C CA . GLN A 1 104 ? 18.697 1.821 -25.120 1.00 93.75 104 GLN A CA 1
ATOM 824 C C . GLN A 1 104 ? 18.791 1.318 -26.565 1.00 93.75 104 GLN A C 1
ATOM 826 O O . GLN A 1 104 ? 19.872 1.332 -27.155 1.00 93.75 104 GLN A O 1
ATOM 831 N N . LYS A 1 105 ? 17.662 0.956 -27.186 1.00 95.19 105 LYS A N 1
ATOM 832 C CA . LYS A 1 105 ? 17.612 0.573 -28.608 1.00 95.19 105 LYS A CA 1
ATOM 833 C C . LYS A 1 105 ? 18.076 1.706 -29.523 1.00 95.19 105 LYS A C 1
ATOM 835 O O . LYS A 1 105 ? 18.842 1.459 -30.459 1.00 95.19 105 LYS A O 1
ATOM 840 N N . LYS A 1 106 ? 17.659 2.947 -29.247 1.00 94.12 106 LYS A N 1
ATOM 841 C CA . LYS A 1 106 ? 18.113 4.130 -29.998 1.00 94.12 106 LYS A CA 1
ATOM 842 C C . LYS A 1 106 ? 19.622 4.328 -29.866 1.00 94.12 106 LYS A C 1
ATOM 844 O O . LYS A 1 106 ? 20.285 4.497 -30.886 1.00 94.12 106 LYS A O 1
ATOM 849 N N . LYS A 1 107 ? 20.169 4.233 -28.649 1.00 93.62 107 LYS A N 1
ATOM 850 C CA . LYS A 1 107 ? 21.616 4.335 -28.392 1.00 93.62 107 LYS A CA 1
ATOM 851 C C . LYS A 1 107 ? 22.405 3.259 -29.132 1.00 93.62 107 LYS A C 1
ATOM 853 O O . LYS A 1 107 ? 23.364 3.586 -29.815 1.00 93.62 107 LYS A O 1
ATOM 858 N N . ILE A 1 108 ? 21.965 2.001 -29.073 1.00 95.06 108 ILE A N 1
ATOM 859 C CA . ILE A 1 108 ? 22.615 0.891 -29.789 1.00 95.06 108 ILE A CA 1
ATOM 860 C C . ILE A 1 108 ? 22.591 1.128 -31.303 1.00 95.06 108 ILE A C 1
ATOM 862 O O . ILE A 1 108 ? 23.596 0.926 -31.978 1.00 95.06 108 ILE A O 1
ATOM 866 N N . THR A 1 109 ? 21.457 1.567 -31.850 1.00 95.25 109 THR A N 1
ATOM 867 C CA . THR A 1 109 ? 21.322 1.813 -33.295 1.00 95.25 109 THR A CA 1
ATOM 868 C C . THR A 1 109 ? 22.204 2.976 -33.750 1.00 95.25 109 THR A C 1
ATOM 870 O O . THR A 1 109 ? 22.878 2.868 -34.772 1.00 95.25 109 THR A O 1
ATOM 873 N N . ALA A 1 110 ? 22.246 4.063 -32.974 1.00 93.88 110 ALA A N 1
ATOM 874 C CA . ALA A 1 110 ? 23.129 5.196 -33.230 1.00 93.88 110 ALA A CA 1
ATOM 875 C C . ALA A 1 110 ? 24.607 4.784 -33.155 1.00 93.88 110 ALA A C 1
ATOM 877 O O . ALA A 1 110 ? 25.371 5.106 -34.060 1.00 93.88 110 ALA A O 1
ATOM 878 N N . GLN A 1 111 ? 24.986 4.002 -32.140 1.00 93.62 111 GLN A N 1
ATOM 879 C CA . GLN A 1 111 ? 26.352 3.507 -31.976 1.00 93.62 111 GLN A CA 1
ATOM 880 C C . GLN A 1 111 ? 26.786 2.633 -33.155 1.00 93.62 111 GLN A C 1
ATOM 882 O O . GLN A 1 111 ? 27.853 2.861 -33.712 1.00 93.62 111 GLN A O 1
ATOM 887 N N . LYS A 1 112 ? 25.939 1.691 -33.591 1.00 94.75 112 LYS A N 1
ATOM 888 C CA . LYS A 1 112 ? 26.215 0.847 -34.766 1.00 94.75 112 LYS A CA 1
ATOM 889 C C . LYS A 1 112 ? 26.391 1.664 -36.044 1.00 94.75 112 LYS A C 1
ATOM 891 O O . LYS A 1 112 ? 27.197 1.305 -36.896 1.00 94.75 112 LYS A O 1
ATOM 896 N N . LYS A 1 113 ? 25.622 2.747 -36.200 1.00 94.38 113 LYS A N 1
ATOM 897 C CA . LYS A 1 113 ? 25.746 3.641 -37.355 1.00 94.38 113 LYS A CA 1
ATOM 898 C C . LYS A 1 113 ? 27.087 4.377 -37.337 1.00 94.38 113 LYS A C 1
ATOM 900 O O . LYS A 1 113 ? 27.784 4.358 -38.343 1.00 94.38 113 LYS A O 1
ATOM 905 N N . ILE A 1 114 ? 27.459 4.940 -36.186 1.00 94.00 114 ILE A N 1
ATOM 906 C CA . ILE A 1 114 ? 28.745 5.622 -35.988 1.00 94.00 114 ILE A CA 1
ATOM 907 C C . ILE A 1 114 ? 29.912 4.655 -36.225 1.00 94.00 114 ILE A C 1
ATOM 909 O O . ILE A 1 114 ? 30.845 4.985 -36.945 1.00 94.00 114 ILE A O 1
ATOM 913 N N . GLU A 1 115 ? 29.848 3.446 -35.668 1.00 93.19 115 GLU A N 1
ATOM 914 C CA . GLU A 1 115 ? 30.877 2.415 -35.842 1.00 93.19 115 GLU A CA 1
ATOM 915 C C . GLU A 1 115 ? 31.044 2.018 -37.316 1.00 93.19 115 GLU A C 1
ATOM 917 O O . GLU A 1 115 ? 32.165 1.925 -37.815 1.00 93.19 115 GLU A O 1
ATOM 922 N N . LYS A 1 116 ? 29.934 1.849 -38.045 1.00 94.31 116 LYS A N 1
ATOM 923 C CA . LYS A 1 116 ? 29.971 1.560 -39.481 1.00 94.31 116 LYS A CA 1
ATOM 924 C C . LYS A 1 116 ? 30.601 2.707 -40.277 1.00 94.31 116 LYS A C 1
ATOM 926 O O . LYS A 1 116 ? 31.450 2.451 -41.124 1.00 94.31 116 LYS A O 1
ATOM 931 N N . GLU A 1 117 ? 30.215 3.950 -39.993 1.00 92.62 117 GLU A N 1
ATOM 932 C CA . GLU A 1 117 ? 30.784 5.139 -40.642 1.00 92.62 117 GLU A CA 1
ATOM 933 C C . GLU A 1 117 ? 32.292 5.268 -40.369 1.00 92.62 117 GLU A C 1
ATOM 935 O O . GLU A 1 117 ? 33.060 5.547 -41.290 1.00 92.62 117 GLU A O 1
ATOM 940 N N . GLN A 1 118 ? 32.735 4.994 -39.137 1.00 91.75 118 GLN A N 1
ATOM 941 C CA . GLN A 1 118 ? 34.155 4.969 -38.775 1.00 91.75 118 GLN A CA 1
ATOM 942 C C . GLN A 1 118 ? 34.923 3.879 -39.529 1.00 91.75 118 GLN A C 1
ATOM 944 O O . GLN A 1 118 ? 36.000 4.146 -40.061 1.00 91.75 118 GLN A O 1
ATOM 949 N N . LEU A 1 119 ? 34.365 2.668 -39.616 1.00 92.62 119 LEU A N 1
ATOM 950 C CA . LEU A 1 119 ? 34.985 1.559 -40.340 1.00 92.62 119 LEU A CA 1
ATOM 951 C C . LEU A 1 119 ? 35.086 1.845 -41.844 1.00 92.62 119 LEU A C 1
ATOM 953 O O . LEU A 1 119 ? 36.119 1.576 -42.459 1.00 92.62 119 LEU A O 1
ATOM 957 N N . ASP A 1 120 ? 34.027 2.387 -42.445 1.00 92.94 120 ASP A N 1
ATOM 958 C CA . ASP A 1 120 ? 34.005 2.735 -43.866 1.00 92.94 120 ASP A CA 1
ATOM 959 C C . ASP A 1 120 ? 35.004 3.865 -44.174 1.00 92.94 120 ASP A C 1
ATOM 961 O O . ASP A 1 120 ? 35.718 3.803 -45.178 1.00 92.94 120 ASP A O 1
ATOM 965 N N . HIS A 1 121 ? 35.129 4.852 -43.280 1.00 92.62 121 HIS A N 1
ATOM 966 C CA . HIS A 1 121 ? 36.143 5.901 -43.382 1.00 92.62 121 HIS A CA 1
ATOM 967 C C . HIS A 1 121 ? 37.570 5.343 -43.272 1.00 92.62 121 HIS A C 1
ATOM 969 O O . HIS A 1 121 ? 38.416 5.666 -44.106 1.00 92.62 121 HIS A O 1
ATOM 975 N N . GLN A 1 122 ? 37.827 4.455 -42.305 1.00 90.38 122 GLN A N 1
ATOM 976 C CA . GLN A 1 122 ? 39.134 3.818 -42.132 1.00 90.38 122 GLN A CA 1
ATOM 977 C C . GLN A 1 122 ? 39.530 3.006 -43.370 1.00 90.38 122 GLN A C 1
ATOM 979 O O . GLN A 1 122 ? 40.630 3.178 -43.888 1.00 90.38 122 GLN A O 1
ATOM 984 N N . LYS A 1 123 ? 38.612 2.192 -43.911 1.00 91.75 123 LYS A N 1
ATOM 985 C CA . LYS A 1 123 ? 38.837 1.440 -45.157 1.00 91.75 123 LYS A CA 1
ATOM 986 C C . LYS A 1 123 ? 39.161 2.348 -46.340 1.00 91.75 123 LYS A C 1
ATOM 988 O O . LYS A 1 123 ? 39.971 1.972 -47.184 1.00 91.75 123 LYS A O 1
ATOM 993 N N . LYS A 1 124 ? 38.514 3.514 -46.431 1.00 90.75 124 LYS A N 1
ATOM 994 C CA . LYS A 1 124 ? 38.780 4.483 -47.497 1.00 90.75 124 LYS A CA 1
ATOM 995 C C . LYS A 1 124 ? 40.201 5.041 -47.395 1.00 90.75 124 LYS A C 1
ATOM 997 O O . LYS A 1 124 ? 40.913 5.004 -48.390 1.00 90.75 124 LYS A O 1
ATOM 1002 N N . ILE A 1 125 ? 40.622 5.459 -46.200 1.00 90.62 125 ILE A N 1
ATOM 1003 C CA . ILE A 1 125 ? 41.989 5.946 -45.955 1.00 90.62 125 ILE A CA 1
ATOM 1004 C C . ILE A 1 125 ? 43.025 4.865 -46.285 1.00 90.62 125 ILE A C 1
ATOM 1006 O O . ILE A 1 125 ? 43.999 5.149 -46.973 1.00 90.62 125 ILE A O 1
ATOM 1010 N N . THR A 1 126 ? 42.817 3.620 -45.840 1.00 88.12 126 THR A N 1
ATOM 1011 C CA . THR A 1 126 ? 43.753 2.519 -46.129 1.00 88.12 126 THR A CA 1
ATOM 1012 C C . THR A 1 126 ? 43.921 2.295 -47.630 1.00 88.12 126 THR A C 1
ATOM 1014 O O . THR A 1 126 ? 45.046 2.191 -48.100 1.00 88.12 126 THR A O 1
ATOM 1017 N N . ARG A 1 127 ? 42.824 2.296 -48.399 1.00 87.81 127 ARG A N 1
ATOM 1018 C CA . ARG A 1 127 ? 42.888 2.155 -49.863 1.00 87.81 127 ARG A CA 1
ATOM 1019 C C . ARG A 1 127 ? 43.622 3.307 -50.541 1.00 87.81 127 ARG A C 1
ATOM 1021 O O . ARG A 1 127 ? 44.341 3.073 -51.501 1.00 87.81 127 ARG A O 1
ATOM 1028 N N . GLU A 1 128 ? 43.420 4.536 -50.070 1.00 84.31 128 GLU A N 1
ATOM 1029 C CA . GLU A 1 128 ? 44.119 5.709 -50.605 1.00 84.31 128 GLU A CA 1
ATOM 1030 C C . GLU A 1 128 ? 45.632 5.619 -50.342 1.00 84.31 128 GLU A C 1
ATOM 1032 O O . GLU A 1 128 ? 46.416 5.897 -51.247 1.00 84.31 128 GLU A O 1
ATOM 1037 N N . LEU A 1 129 ? 46.043 5.144 -49.160 1.00 79.44 129 LEU A N 1
ATOM 1038 C CA . LEU A 1 129 ? 47.453 4.910 -48.815 1.00 79.44 129 LEU A CA 1
ATOM 1039 C C . LEU A 1 129 ? 48.094 3.766 -49.614 1.00 79.44 129 LEU A C 1
ATOM 1041 O O . LEU A 1 129 ? 49.249 3.880 -49.996 1.00 79.44 129 LEU A O 1
ATOM 1045 N N . GLU A 1 130 ? 47.367 2.677 -49.874 1.00 76.19 130 GLU A N 1
ATOM 1046 C CA . GLU A 1 130 ? 47.856 1.545 -50.684 1.00 76.19 130 GLU A CA 1
ATOM 1047 C C . GLU A 1 130 ? 47.984 1.880 -52.180 1.00 76.19 130 GLU A C 1
ATOM 1049 O O . GLU A 1 130 ? 48.639 1.151 -52.922 1.00 76.19 130 GLU A O 1
ATOM 1054 N N . SER A 1 131 ? 47.329 2.952 -52.637 1.00 75.00 131 SER A N 1
ATOM 1055 C CA . SER A 1 131 ? 47.333 3.387 -54.039 1.00 75.00 131 SER A CA 1
ATOM 1056 C C . SER A 1 131 ? 48.420 4.412 -54.398 1.00 75.00 131 SER A C 1
ATOM 1058 O O . SER A 1 131 ? 48.493 4.811 -55.562 1.00 75.00 131 SER A O 1
ATOM 1060 N N . GLN A 1 132 ? 49.232 4.843 -53.425 1.00 59.62 132 GLN A N 1
ATOM 1061 C CA . GLN A 1 132 ? 50.402 5.720 -53.598 1.00 59.62 132 GLN A CA 1
ATOM 1062 C C . GLN A 1 132 ? 51.701 4.915 -53.604 1.00 59.62 132 GLN A C 1
ATOM 1064 O O . GLN A 1 132 ? 52.606 5.309 -54.373 1.00 59.62 132 GLN A O 1
#

Organism: NCBI:txid1151001

Radius of gyration: 33.18 Å; chains: 1; bounding box: 78×23×97 Å

Sequence (132 aa):
MSISTIMSNINRLQKDIANLQKQLSDEQRKEAQLSGKINQIERSITKSTSLSTLNSKRSEINRYNNDVSKCSSKKADINKKIAAKTGDLHRYQVQLLKEQENEQKKKITAQKKIEKEQLDHQKKITRELESQ

pLDDT: mean 94.64, std 5.5, range [59.62, 98.25]

Secondary structure (DSSP, 8-state):
--HHHHHHHHHHHHHHHHHHHHHHHHHHHHHHHHHHHHHHHHHT--TT--HHHHHHHHHHHHHHHHHHHHHHHHHHHHHHHHHHHHHHHHHHHHHHHHHHHHHHHHHHHHHHHHHHHHHHHHHHHHHHHHT-

Foldseek 3Di:
DDLVVLVVLLVVLVVVLVVLVVVLVVLVVVLVVLVVVLVVLVVVDDPPQDPVNVVVSVVSSVVSVVVSVVSVVVSVVSVVVSVVSVVVSVVSVVVSVVVVVVVVVVVVVVVVVVVVVVVVVVVVVVVVVVVD